Protein AF-A0A957W6S4-F1 (afdb_monomer_lite)

Secondary structure (DSSP, 8-state):
----EEEEEEESSS-EEEEETTEEEEE-TT-EEEEE--SEEEEEEEEETTEEEEEEEEEPTT-EEEEEEEE-TTS-EEEEE-

Foldseek 3Di:
DQQQFEKEAAQAQAWKFKDKPHDTDTAGHRGIDGDRDAFAKIKMKIDDPQEIDIDIDTGDHVGYKYWYWYADPVSYIDIDID

pLDDT: mean 92.15, std 7.85, range [48.75, 97.69]

Structure (mmCIF, N/CA/C/O backbone):
data_AF-A0A957W6S4-F1
#
_entry.id   AF-A0A957W6S4-F1
#
loop_
_atom_site.group_PDB
_atom_site.id
_atom_site.type_symbol
_atom_site.label_atom_id
_atom_site.label_alt_id
_atom_site.label_comp_id
_atom_site.label_asym_id
_atom_site.label_entity_id
_atom_site.label_seq_id
_atom_site.pdbx_PDB_ins_code
_atom_site.Cartn_x
_atom_site.Cartn_y
_atom_site.Cartn_z
_atom_site.occupancy
_atom_site.B_iso_or_equiv
_atom_site.auth_seq_id
_atom_site.auth_comp_id
_atom_site.auth_asym_id
_atom_site.auth_atom_id
_atom_site.pdbx_PDB_model_num
ATOM 1 N N . GLU A 1 1 ? -18.264 14.421 -0.802 1.00 48.75 1 GLU A N 1
ATOM 2 C CA . GLU A 1 1 ? -18.299 13.343 0.201 1.00 48.75 1 GLU A CA 1
ATOM 3 C C . GLU A 1 1 ? -16.891 12.793 0.265 1.00 48.75 1 GLU A C 1
ATOM 5 O O . GLU A 1 1 ? -16.370 12.402 -0.773 1.00 48.75 1 GLU A O 1
ATOM 10 N N . THR A 1 2 ? -16.213 12.924 1.402 1.00 55.22 2 THR A N 1
ATOM 11 C CA . THR A 1 2 ? -14.894 12.310 1.575 1.00 55.22 2 THR A CA 1
ATOM 12 C C . THR A 1 2 ? -15.142 10.812 1.651 1.00 55.22 2 THR A C 1
ATOM 14 O O . THR A 1 2 ? -15.897 10.368 2.511 1.00 55.22 2 THR A O 1
ATOM 17 N N . VAL A 1 3 ? -14.611 10.042 0.704 1.00 66.38 3 VAL A N 1
ATOM 18 C CA . VAL A 1 3 ? -14.725 8.585 0.780 1.00 66.38 3 VAL A CA 1
ATOM 19 C C . VAL A 1 3 ? -13.753 8.126 1.863 1.00 66.38 3 VAL A C 1
ATOM 21 O O . VAL A 1 3 ? -12.537 8.185 1.668 1.00 66.38 3 VAL A O 1
ATOM 24 N N . GLU A 1 4 ? -14.300 7.734 3.011 1.00 86.44 4 GLU A N 1
ATOM 25 C CA . GLU A 1 4 ? -13.556 7.114 4.108 1.00 86.44 4 GLU A CA 1
ATOM 26 C C . GLU A 1 4 ? -12.957 5.797 3.614 1.00 86.44 4 GLU A C 1
ATOM 28 O O . GLU A 1 4 ? -13.683 4.921 3.132 1.00 86.44 4 GLU A O 1
ATOM 33 N N . GLY A 1 5 ? -11.635 5.647 3.691 1.00 92.06 5 GLY A N 1
ATOM 34 C CA . GLY A 1 5 ? -11.002 4.441 3.172 1.00 92.06 5 GLY A CA 1
ATOM 35 C C . GLY A 1 5 ? -9.557 4.594 2.735 1.00 92.06 5 GLY A C 1
ATOM 36 O O . GLY A 1 5 ? -8.790 5.378 3.291 1.00 92.06 5 GLY A O 1
ATOM 37 N N . VAL A 1 6 ? -9.179 3.806 1.732 1.00 94.25 6 VAL A N 1
ATOM 38 C CA . VAL A 1 6 ? -7.836 3.831 1.151 1.00 94.25 6 VAL A CA 1
ATOM 39 C C . VAL A 1 6 ? -7.903 4.170 -0.332 1.00 94.25 6 VAL A C 1
ATOM 41 O O . VAL A 1 6 ? -8.732 3.635 -1.067 1.00 94.25 6 VAL A O 1
ATOM 44 N N . VAL A 1 7 ? -7.019 5.057 -0.774 1.00 95.62 7 VAL A N 1
ATOM 45 C CA . VAL A 1 7 ? -6.772 5.339 -2.189 1.00 95.62 7 VAL A CA 1
ATOM 46 C C . VAL A 1 7 ? -5.493 4.622 -2.579 1.00 95.62 7 VAL A C 1
ATOM 48 O O . VAL A 1 7 ? -4.438 4.869 -2.003 1.00 95.62 7 VAL A O 1
ATOM 51 N N . VAL A 1 8 ? -5.581 3.725 -3.551 1.00 96.56 8 VAL A N 1
ATOM 52 C CA . VAL A 1 8 ? -4.445 2.965 -4.064 1.00 96.56 8 VAL A CA 1
ATOM 53 C C . VAL A 1 8 ? -4.066 3.512 -5.429 1.00 96.56 8 VAL A C 1
ATOM 55 O O . VAL A 1 8 ? -4.864 3.435 -6.356 1.00 96.56 8 VAL A O 1
ATOM 58 N N . LYS A 1 9 ? -2.851 4.043 -5.557 1.00 97.12 9 LYS A N 1
ATOM 59 C CA . LYS A 1 9 ? -2.297 4.606 -6.792 1.00 97.12 9 LYS A CA 1
ATOM 60 C C . LYS A 1 9 ? -1.226 3.694 -7.360 1.00 97.12 9 LYS A C 1
A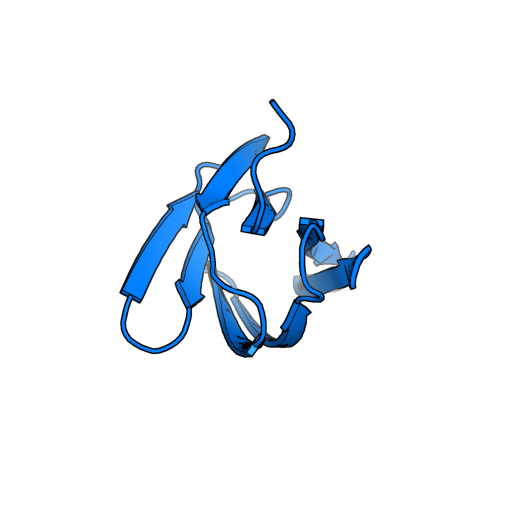TOM 62 O O . LYS A 1 9 ? -0.299 3.303 -6.643 1.00 97.12 9 LYS A O 1
ATOM 67 N N . ASN A 1 10 ? -1.326 3.385 -8.646 1.00 96.88 10 ASN A N 1
ATOM 68 C CA . ASN A 1 10 ? -0.396 2.493 -9.316 1.00 96.88 10 ASN A CA 1
ATOM 69 C C . ASN A 1 10 ? 0.499 3.232 -10.322 1.00 96.88 10 ASN A C 1
ATOM 71 O O . ASN A 1 10 ? 0.113 3.483 -11.460 1.00 96.88 10 ASN A O 1
ATOM 75 N N . PHE A 1 11 ? 1.751 3.468 -9.935 1.00 95.69 11 PHE A N 1
ATOM 76 C CA . PHE A 1 11 ? 2.821 3.959 -10.809 1.00 95.69 11 PHE A CA 1
ATOM 77 C C . PHE A 1 11 ? 3.912 2.899 -11.034 1.00 95.69 11 PHE A C 1
ATOM 79 O O . PHE A 1 11 ? 5.066 3.223 -11.306 1.00 95.69 11 PHE A O 1
ATOM 86 N N . ALA A 1 12 ? 3.571 1.612 -10.917 1.00 92.50 12 ALA A N 1
ATOM 87 C CA . ALA A 1 12 ? 4.513 0.500 -11.044 1.00 92.50 12 ALA A CA 1
ATOM 88 C C . ALA A 1 12 ? 4.764 0.047 -12.502 1.00 92.50 12 ALA A C 1
ATOM 90 O O . ALA A 1 12 ? 5.285 -1.041 -12.729 1.00 92.50 12 ALA A O 1
ATOM 91 N N . GLY A 1 13 ? 4.357 0.825 -13.508 1.00 91.88 13 GLY A N 1
ATOM 92 C CA . GLY A 1 13 ? 4.544 0.502 -14.936 1.00 91.88 13 GLY A CA 1
ATOM 93 C C . GLY A 1 13 ? 3.748 -0.704 -15.467 1.00 91.88 13 GLY A C 1
ATOM 94 O O . GLY A 1 13 ? 3.821 -1.001 -16.654 1.00 91.88 13 GLY A O 1
ATOM 95 N N . ASN A 1 14 ? 2.994 -1.401 -14.612 1.00 93.38 14 ASN A N 1
ATOM 96 C CA . ASN A 1 14 ? 2.229 -2.614 -14.917 1.00 93.38 14 ASN A CA 1
ATOM 97 C C . ASN A 1 14 ? 0.932 -2.636 -14.108 1.00 93.38 14 ASN A C 1
ATOM 99 O O . ASN A 1 14 ? 0.805 -1.879 -13.147 1.00 93.38 14 ASN A O 1
ATOM 103 N N . ASP A 1 15 ? 0.013 -3.547 -14.431 1.00 96.19 15 ASP A N 1
ATOM 104 C CA . ASP A 1 15 ? -1.161 -3.805 -13.597 1.00 96.19 15 ASP A CA 1
ATOM 105 C C . ASP A 1 15 ? -0.739 -4.256 -12.189 1.00 96.19 15 ASP A C 1
ATOM 107 O O . ASP A 1 15 ? 0.023 -5.214 -12.011 1.00 96.19 15 ASP A O 1
ATOM 111 N N . LEU A 1 16 ? -1.245 -3.555 -11.177 1.00 97.06 16 LEU A N 1
ATOM 112 C CA . LEU A 1 16 ? -1.006 -3.860 -9.777 1.00 97.06 16 LEU A CA 1
ATOM 113 C C . LEU A 1 16 ? -2.122 -4.757 -9.258 1.00 97.06 16 LEU A C 1
ATOM 115 O O . LEU A 1 16 ? -3.290 -4.380 -9.209 1.00 97.06 16 LEU A O 1
ATOM 119 N N . THR A 1 17 ? -1.738 -5.933 -8.789 1.00 97.69 17 THR A N 1
ATOM 120 C CA . THR A 1 17 ? -2.585 -6.790 -7.970 1.00 97.69 17 THR A CA 1
ATOM 121 C C . THR A 1 17 ? -2.459 -6.349 -6.515 1.00 97.69 17 THR A C 1
ATOM 123 O O . THR A 1 17 ? -1.473 -6.656 -5.846 1.00 97.69 17 THR A O 1
ATOM 126 N N . PHE A 1 18 ? -3.440 -5.604 -6.022 1.00 97.12 18 PHE A N 1
ATOM 127 C CA . PHE A 1 18 ? -3.512 -5.153 -4.639 1.00 97.12 18 PHE A CA 1
ATOM 128 C C . PHE A 1 18 ? -4.376 -6.107 -3.821 1.00 97.12 18 PHE A C 1
ATOM 130 O O . PHE A 1 18 ? -5.551 -6.306 -4.105 1.00 97.12 18 PHE A O 1
ATOM 137 N N . THR A 1 19 ? -3.796 -6.706 -2.793 1.00 97.00 19 THR A N 1
ATOM 138 C CA . THR A 1 19 ? -4.482 -7.598 -1.862 1.00 97.00 19 THR A CA 1
ATOM 139 C C . THR A 1 19 ? -4.636 -6.884 -0.529 1.00 97.00 19 THR A C 1
ATOM 141 O O . THR A 1 19 ? -3.644 -6.417 0.026 1.00 97.00 19 THR A O 1
ATOM 144 N N . LEU A 1 20 ? -5.856 -6.812 -0.009 1.00 95.06 20 LEU A N 1
ATOM 145 C CA . LEU A 1 20 ? -6.183 -6.221 1.283 1.00 95.06 20 LEU A CA 1
ATOM 146 C C . LEU A 1 20 ? -6.908 -7.271 2.126 1.00 95.06 20 LEU A C 1
ATOM 148 O O . LEU A 1 20 ? -8.039 -7.653 1.827 1.00 95.06 20 LEU A O 1
ATOM 152 N N . GLY A 1 21 ? -6.246 -7.781 3.164 1.00 89.12 21 GLY A N 1
ATOM 153 C CA . GLY A 1 21 ? -6.764 -8.920 3.926 1.00 89.12 21 GLY A CA 1
ATOM 154 C C . GLY A 1 21 ? -6.966 -10.164 3.046 1.00 89.12 21 GLY A C 1
ATOM 155 O O . GLY A 1 21 ? -5.997 -10.815 2.662 1.00 89.12 21 GLY A O 1
ATOM 156 N N . ASN A 1 22 ? -8.223 -10.505 2.746 1.00 87.69 22 ASN A N 1
ATOM 157 C CA . ASN A 1 22 ? -8.603 -11.650 1.905 1.00 87.69 22 ASN A CA 1
ATOM 158 C C . ASN A 1 22 ? -9.150 -11.251 0.527 1.00 87.69 22 ASN A C 1
ATOM 160 O O . ASN A 1 22 ? -9.515 -12.127 -0.256 1.00 87.69 22 ASN A O 1
ATOM 164 N N . GLU A 1 23 ? -9.223 -9.955 0.239 1.00 94.25 23 GLU A N 1
ATOM 165 C CA . GLU A 1 23 ? -9.769 -9.425 -1.005 1.00 94.25 23 GLU A CA 1
ATOM 166 C C . GLU A 1 23 ? -8.641 -8.984 -1.930 1.00 94.25 23 GLU A C 1
ATOM 168 O O . GLU A 1 23 ? -7.619 -8.464 -1.480 1.00 94.25 23 GLU A O 1
ATOM 173 N N . GLN A 1 24 ? -8.825 -9.205 -3.228 1.00 95.62 24 GLN A N 1
ATOM 174 C CA . GLN A 1 24 ? -7.850 -8.862 -4.251 1.00 95.62 24 GLN A CA 1
ATOM 175 C C . GLN A 1 24 ? -8.492 -7.957 -5.296 1.00 95.62 24 GLN A C 1
ATOM 177 O O . GLN A 1 24 ? -9.587 -8.223 -5.787 1.00 95.62 24 GLN A O 1
ATOM 182 N N . PHE A 1 25 ? -7.767 -6.904 -5.639 1.00 95.94 25 PHE A N 1
ATOM 183 C CA . PHE A 1 25 ? -8.153 -5.857 -6.562 1.00 95.94 25 PHE A CA 1
ATOM 184 C C . PHE A 1 25 ? -7.064 -5.711 -7.620 1.00 95.94 25 PHE A C 1
ATOM 186 O O . PHE A 1 25 ? -5.878 -5.885 -7.337 1.00 95.94 25 PHE A O 1
ATOM 193 N N . THR A 1 26 ? -7.460 -5.378 -8.842 1.00 96.75 26 THR A N 1
ATOM 194 C CA . THR A 1 26 ? -6.524 -5.084 -9.928 1.00 96.75 26 THR A CA 1
ATOM 195 C C . THR A 1 26 ? -6.637 -3.608 -10.263 1.00 96.75 26 THR A C 1
ATOM 197 O O . THR A 1 26 ? -7.709 -3.158 -10.662 1.00 96.75 26 THR A O 1
ATOM 200 N N . ILE A 1 27 ? -5.545 -2.868 -10.085 1.00 96.69 27 ILE A N 1
ATOM 201 C CA . ILE A 1 27 ? -5.447 -1.454 -10.448 1.00 96.69 27 ILE A CA 1
ATOM 202 C C . ILE A 1 27 ? -4.583 -1.351 -11.708 1.00 96.69 27 ILE A C 1
ATOM 204 O O . ILE A 1 27 ? -3.414 -1.752 -11.656 1.00 96.69 27 ILE A O 1
ATOM 208 N N . PRO A 1 28 ? -5.118 -0.841 -12.830 1.00 96.94 28 PRO A N 1
ATOM 209 C CA . PRO A 1 28 ? -4.342 -0.629 -14.047 1.00 96.94 28 PRO A CA 1
ATOM 210 C C . PRO A 1 28 ? -3.132 0.281 -13.826 1.00 96.94 28 PRO A C 1
ATOM 212 O O . PRO A 1 28 ? -3.059 1.022 -12.843 1.00 96.94 28 PRO A O 1
ATOM 215 N N . ASN A 1 29 ? -2.151 0.216 -14.723 1.00 94.62 29 ASN A N 1
ATOM 216 C CA . ASN A 1 29 ? -1.022 1.142 -14.677 1.00 94.62 29 ASN A CA 1
ATOM 217 C C . ASN A 1 29 ? -1.469 2.602 -14.880 1.00 94.62 29 ASN A C 1
ATOM 219 O O . ASN A 1 29 ? -2.328 2.869 -15.714 1.00 94.62 29 ASN A O 1
ATOM 223 N N . GLU A 1 30 ? -0.854 3.523 -14.130 1.00 94.31 30 GLU A N 1
ATOM 224 C CA . GLU A 1 30 ? -1.153 4.964 -14.124 1.00 94.31 30 GLU A CA 1
ATOM 225 C C . GLU A 1 30 ? -2.594 5.291 -13.703 1.00 94.31 30 GLU A C 1
ATOM 227 O O . GLU A 1 30 ? -3.106 6.368 -14.001 1.00 94.31 30 GLU A O 1
ATOM 232 N N . ASP A 1 31 ? -3.228 4.374 -12.969 1.00 96.69 31 ASP A N 1
ATOM 233 C CA . ASP A 1 31 ? -4.602 4.488 -12.492 1.00 96.69 31 ASP A CA 1
ATOM 234 C C . ASP A 1 31 ? -4.673 4.453 -10.955 1.00 96.69 31 ASP A C 1
ATOM 236 O O . ASP A 1 31 ? -3.691 4.148 -10.256 1.00 96.69 31 ASP A O 1
ATOM 240 N N . GLU A 1 32 ? -5.843 4.788 -10.413 1.00 95.44 32 GLU A N 1
ATOM 241 C CA . GLU A 1 32 ? -6.096 4.787 -8.979 1.00 95.44 32 GLU A CA 1
ATOM 242 C C . GLU A 1 32 ? -7.454 4.181 -8.626 1.00 95.44 32 GLU A C 1
ATOM 244 O O . GLU A 1 32 ? -8.453 4.364 -9.317 1.00 95.44 32 GLU A O 1
ATOM 249 N N . MET A 1 33 ? -7.501 3.483 -7.493 1.00 94.81 33 MET A N 1
ATOM 250 C CA . MET A 1 33 ? -8.719 2.876 -6.973 1.00 94.81 33 MET A CA 1
ATOM 251 C C . MET A 1 33 ? -8.976 3.340 -5.546 1.00 94.81 33 MET A C 1
ATOM 253 O O . MET A 1 33 ? -8.115 3.225 -4.676 1.00 94.81 33 MET A O 1
ATOM 257 N N . THR A 1 34 ? -10.187 3.826 -5.285 1.00 94.12 34 THR A N 1
ATOM 258 C CA . THR A 1 34 ? -10.644 4.122 -3.925 1.00 94.12 34 THR A CA 1
ATOM 259 C C . THR A 1 34 ? -11.445 2.947 -3.378 1.00 94.12 34 THR A C 1
ATOM 261 O O . THR A 1 34 ? -12.425 2.519 -3.988 1.00 94.12 34 THR A O 1
ATOM 264 N N . LEU A 1 35 ? -11.044 2.441 -2.214 1.00 92.56 35 LEU A N 1
ATOM 265 C CA . LEU A 1 35 ? -11.726 1.366 -1.504 1.00 92.56 35 LEU A CA 1
ATOM 266 C C . LEU A 1 35 ? -12.330 1.920 -0.210 1.00 92.56 35 LEU A C 1
ATOM 268 O O . LEU A 1 35 ? -11.571 2.388 0.645 1.00 92.56 35 LEU A O 1
ATOM 272 N N . PRO A 1 36 ? -13.664 1.873 -0.041 1.00 92.19 36 PRO A N 1
ATOM 273 C CA . PRO A 1 36 ? -14.292 2.293 1.200 1.00 92.19 36 PRO A CA 1
ATOM 274 C C . PRO A 1 36 ? -13.969 1.289 2.310 1.00 92.19 36 PRO A C 1
ATOM 276 O O . PRO A 1 36 ? -14.236 0.095 2.166 1.00 92.19 36 PRO A O 1
ATOM 279 N N . LEU A 1 37 ? -13.401 1.762 3.420 1.00 91.06 37 LEU A N 1
ATOM 280 C CA . LEU A 1 37 ? -13.010 0.918 4.552 1.00 91.06 37 LEU A CA 1
ATOM 281 C C . LEU A 1 37 ? -13.470 1.537 5.866 1.00 91.06 37 LEU A C 1
ATOM 283 O O . LEU A 1 37 ? -13.444 2.750 6.047 1.00 91.06 37 LEU A O 1
ATOM 287 N N . SER A 1 38 ? -13.855 0.683 6.811 1.00 91.19 38 SER A N 1
ATOM 288 C CA . SER A 1 38 ? -14.090 1.111 8.189 1.00 91.19 38 SER A CA 1
ATOM 289 C C . SER A 1 38 ? -12.766 1.436 8.893 1.00 91.19 38 SER A C 1
ATOM 291 O O . SER A 1 38 ? -11.728 0.884 8.535 1.00 91.19 38 SER A O 1
ATOM 293 N N . PRO A 1 39 ? -12.766 2.293 9.925 1.00 92.31 39 PRO A N 1
ATOM 294 C CA . PRO A 1 39 ? -11.564 2.541 10.712 1.00 92.31 39 PRO A CA 1
ATOM 295 C C . PRO A 1 39 ? -11.035 1.251 11.351 1.00 92.31 39 PRO A C 1
ATOM 297 O O . PRO A 1 39 ? -11.794 0.453 11.907 1.00 92.31 39 PRO A O 1
ATOM 300 N N . GLY A 1 40 ? -9.721 1.047 11.284 1.00 93.06 40 GLY A N 1
ATOM 301 C CA . GLY A 1 40 ? -9.084 -0.200 11.695 1.00 93.06 40 GLY A CA 1
ATOM 302 C C . GLY A 1 40 ? -7.648 -0.341 11.197 1.00 93.06 40 GLY A C 1
ATOM 303 O O . GLY A 1 40 ? -7.111 0.539 10.527 1.00 93.06 40 GLY A O 1
ATOM 304 N N . ARG A 1 41 ? -7.010 -1.462 11.543 1.00 93.62 41 ARG A N 1
ATOM 305 C CA . ARG A 1 41 ? -5.666 -1.813 11.067 1.00 93.62 41 ARG A CA 1
ATOM 306 C C . ARG A 1 41 ? -5.782 -2.818 9.932 1.00 93.62 41 ARG A C 1
ATOM 308 O O . ARG A 1 41 ? -6.418 -3.856 10.105 1.00 93.62 41 ARG A O 1
ATOM 315 N N . TYR A 1 42 ? -5.127 -2.528 8.819 1.00 94.19 42 TYR A N 1
ATOM 316 C CA . TYR A 1 42 ? -5.173 -3.342 7.616 1.00 94.19 42 TYR A CA 1
ATOM 317 C C . TYR A 1 42 ? -3.769 -3.7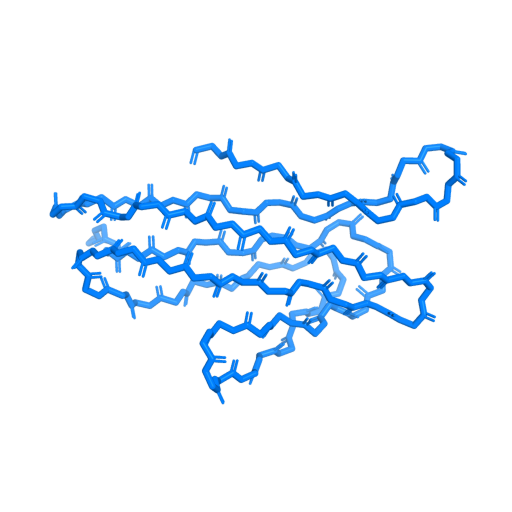36 7.183 1.00 94.19 42 TYR A C 1
ATOM 319 O O . TYR A 1 42 ? -2.846 -2.923 7.203 1.00 94.19 42 TYR A O 1
ATOM 327 N N . THR A 1 43 ? -3.616 -4.988 6.765 1.00 95.69 43 THR A N 1
ATOM 328 C CA . THR A 1 43 ? -2.429 -5.462 6.055 1.00 95.69 43 THR A CA 1
ATOM 329 C C . THR A 1 43 ? -2.729 -5.500 4.567 1.00 95.69 43 THR A C 1
ATOM 331 O O . THR A 1 43 ? -3.821 -5.896 4.148 1.00 95.69 43 THR A O 1
ATOM 334 N N . TYR A 1 44 ? -1.753 -5.092 3.766 1.00 95.81 44 TYR A N 1
ATOM 335 C CA . TYR A 1 44 ? -1.868 -5.087 2.319 1.00 95.81 44 TYR A CA 1
ATOM 336 C C . TYR A 1 44 ? -0.665 -5.739 1.654 1.00 95.81 44 TYR A C 1
ATOM 338 O O . TYR A 1 44 ? 0.420 -5.861 2.226 1.00 95.81 44 TYR A O 1
ATOM 346 N N . THR A 1 45 ? -0.855 -6.159 0.412 1.00 97.06 45 THR A N 1
ATOM 347 C CA . THR A 1 45 ? 0.211 -6.624 -0.470 1.00 97.06 45 THR A CA 1
ATOM 348 C C . THR A 1 45 ? -0.063 -6.117 -1.875 1.00 97.06 45 THR A C 1
ATOM 350 O O . THR A 1 45 ? -1.086 -6.450 -2.458 1.00 97.06 45 THR A O 1
ATOM 353 N N . GLY A 1 46 ? 0.836 -5.305 -2.418 1.00 96.44 46 GLY A N 1
ATOM 354 C CA . GLY A 1 46 ? 0.856 -4.961 -3.834 1.00 96.44 46 GLY A CA 1
ATOM 355 C C . GLY A 1 46 ? 1.786 -5.909 -4.576 1.00 96.44 46 GLY A C 1
ATOM 356 O O . GLY A 1 46 ? 2.899 -6.168 -4.127 1.00 96.44 46 GLY A O 1
ATOM 357 N N . SER A 1 47 ? 1.343 -6.467 -5.692 1.00 96.50 47 SER A N 1
ATOM 358 C CA . SER A 1 47 ? 2.148 -7.367 -6.516 1.00 96.50 47 SER A CA 1
ATOM 359 C C . SER A 1 47 ? 1.966 -7.053 -7.989 1.00 96.50 47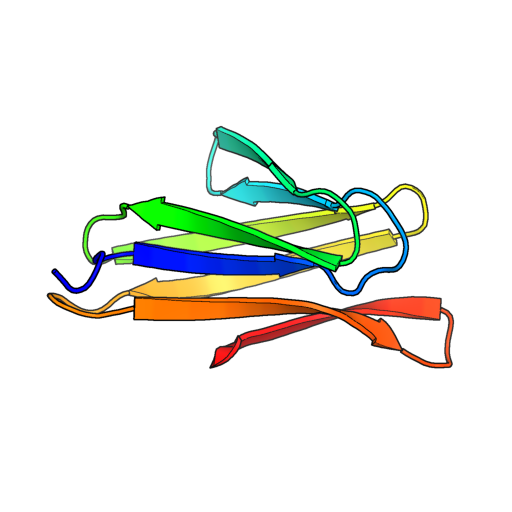 SER A C 1
ATOM 361 O O . SER A 1 47 ? 0.860 -6.798 -8.451 1.00 96.50 47 SER A O 1
ATOM 363 N N . THR A 1 48 ? 3.060 -7.098 -8.725 1.00 95.00 48 THR A N 1
ATOM 364 C CA . THR A 1 48 ? 3.121 -7.006 -10.180 1.00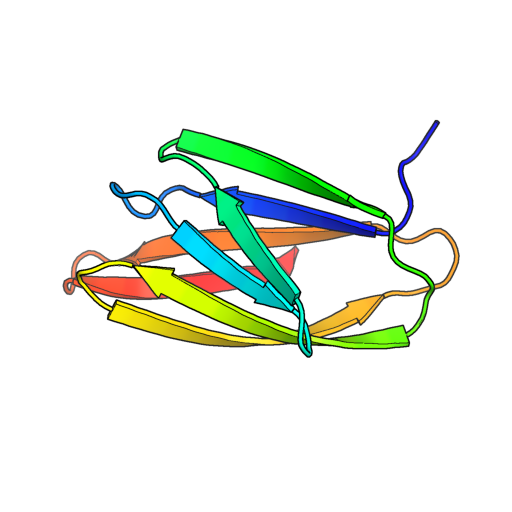 95.00 48 THR A CA 1
ATOM 365 C C . THR A 1 48 ? 3.865 -8.243 -10.702 1.00 95.00 48 THR A C 1
ATOM 367 O O . THR A 1 48 ? 4.426 -9.008 -9.909 1.00 95.00 48 THR A O 1
ATOM 370 N N . PRO A 1 49 ? 3.916 -8.473 -12.024 1.00 92.62 49 PRO A N 1
ATOM 371 C CA . PRO A 1 49 ? 4.721 -9.556 -12.592 1.00 92.62 49 PRO A CA 1
ATOM 372 C C . PRO A 1 49 ? 6.217 -9.468 -12.244 1.00 92.62 49 PRO A C 1
ATOM 374 O O . PRO A 1 49 ? 6.914 -10.479 -12.274 1.00 92.62 49 PRO A O 1
ATOM 377 N N . GLU A 1 50 ? 6.708 -8.268 -11.924 1.00 91.75 50 GLU A N 1
ATOM 378 C CA . GLU A 1 50 ? 8.125 -7.978 -11.688 1.00 91.75 50 GLU A CA 1
ATOM 379 C C . GLU A 1 50 ? 8.508 -7.984 -10.198 1.00 91.75 50 GLU A C 1
ATOM 381 O O . GLU A 1 50 ? 9.684 -8.117 -9.864 1.00 91.75 50 GLU A O 1
ATOM 386 N N . GLY A 1 51 ? 7.543 -7.874 -9.280 1.00 93.12 51 GLY A N 1
ATOM 387 C CA . GLY A 1 51 ? 7.837 -7.857 -7.850 1.00 93.12 51 GLY A CA 1
ATOM 388 C C . GLY A 1 51 ? 6.611 -7.738 -6.952 1.00 93.12 51 GLY A C 1
ATOM 389 O O . GLY A 1 51 ? 5.487 -7.555 -7.408 1.00 93.12 51 GLY A O 1
ATOM 390 N N . ALA A 1 52 ? 6.832 -7.835 -5.643 1.00 95.31 52 ALA A N 1
ATOM 391 C CA . ALA A 1 52 ? 5.788 -7.704 -4.635 1.00 95.31 52 ALA A CA 1
ATOM 392 C C . ALA A 1 52 ? 6.289 -6.907 -3.429 1.00 95.31 52 ALA A C 1
ATOM 394 O O . ALA A 1 52 ? 7.451 -7.019 -3.040 1.00 95.31 52 ALA A O 1
ATOM 395 N N . VAL A 1 53 ? 5.394 -6.132 -2.823 1.00 95.50 53 VAL A N 1
ATOM 396 C CA . VAL A 1 53 ? 5.628 -5.373 -1.596 1.00 95.50 53 VAL A CA 1
ATOM 397 C C . VAL A 1 53 ? 4.428 -5.529 -0.672 1.00 95.50 53 VAL A C 1
ATOM 399 O O . VAL A 1 53 ? 3.278 -5.447 -1.099 1.00 95.50 53 VAL A O 1
ATOM 402 N N . SER A 1 54 ? 4.689 -5.769 0.605 1.00 95.69 54 SER A N 1
ATOM 403 C CA . SER A 1 54 ? 3.661 -5.912 1.633 1.00 95.69 54 SER A CA 1
ATOM 404 C C . SER A 1 54 ? 3.880 -4.901 2.740 1.00 95.69 54 SER A C 1
ATOM 406 O O . SER A 1 54 ? 5.022 -4.632 3.116 1.00 95.69 54 SER A O 1
ATOM 408 N N . GLY A 1 55 ? 2.791 -4.400 3.304 1.00 94.75 55 GLY A N 1
ATOM 409 C CA . GLY A 1 55 ? 2.834 -3.446 4.396 1.00 94.75 55 GLY A CA 1
ATOM 410 C C . GLY A 1 55 ? 1.570 -3.494 5.236 1.00 94.75 55 GLY A C 1
ATOM 411 O O . GLY A 1 55 ? 0.700 -4.353 5.074 1.00 94.75 55 GLY A O 1
ATOM 412 N N . GLU A 1 56 ? 1.472 -2.544 6.148 1.00 95.38 56 GLU A N 1
ATOM 413 C CA . GLU A 1 56 ? 0.288 -2.327 6.959 1.00 95.38 56 GLU A CA 1
ATOM 414 C C . GLU A 1 56 ? 0.011 -0.833 7.086 1.00 95.38 56 GLU A C 1
ATOM 416 O O . GLU A 1 56 ? 0.937 -0.025 7.050 1.00 95.38 56 GLU A O 1
ATOM 421 N N . PHE A 1 57 ? -1.261 -0.479 7.236 1.00 93.50 57 PHE A N 1
ATOM 422 C CA . PHE A 1 57 ? -1.688 0.876 7.560 1.00 93.50 57 PHE A CA 1
ATOM 423 C C . PHE A 1 57 ? -2.785 0.841 8.622 1.00 93.50 57 PHE A C 1
ATOM 425 O O . PHE A 1 57 ? -3.472 -0.165 8.820 1.00 93.50 57 PHE A O 1
ATOM 432 N N . THR A 1 58 ? -2.946 1.957 9.326 1.00 93.44 58 THR A N 1
ATOM 433 C CA . THR A 1 58 ? -4.050 2.159 10.267 1.00 93.44 58 THR A CA 1
ATOM 434 C C . THR A 1 58 ? -4.920 3.289 9.747 1.00 93.44 58 THR A C 1
ATOM 436 O O . THR A 1 58 ? -4.424 4.385 9.506 1.00 93.44 58 THR A O 1
ATOM 439 N N . LEU A 1 59 ? -6.208 3.013 9.574 1.00 92.56 59 LEU A N 1
ATOM 440 C CA . LEU A 1 59 ? -7.212 3.980 9.162 1.00 92.56 59 LEU A CA 1
ATOM 441 C C . LEU A 1 59 ? -7.938 4.523 10.398 1.00 92.56 59 LEU A C 1
ATOM 443 O O . LEU A 1 59 ? -8.527 3.761 11.168 1.00 92.56 59 LEU A O 1
ATOM 447 N N . SER A 1 60 ? -7.885 5.839 10.585 1.00 90.56 60 SER A N 1
ATOM 448 C CA . SER A 1 60 ? -8.630 6.552 11.630 1.00 90.56 60 SER A CA 1
ATOM 449 C C . SER A 1 60 ? -10.094 6.752 11.225 1.00 90.56 60 SER A C 1
ATOM 451 O O . SER A 1 60 ? -10.414 6.727 10.039 1.00 90.56 60 SER A O 1
ATOM 453 N N . ALA A 1 61 ? -10.987 6.968 12.197 1.00 82.50 61 ALA A N 1
ATOM 454 C CA . ALA A 1 61 ? -12.382 7.318 11.907 1.00 82.50 61 ALA A CA 1
ATOM 455 C C . ALA A 1 61 ? -12.437 8.638 11.115 1.00 82.50 61 ALA A C 1
ATOM 457 O O . ALA A 1 61 ? -11.751 9.584 11.505 1.00 82.50 61 ALA A O 1
ATOM 458 N N . ASP A 1 62 ? -13.209 8.678 10.022 1.00 78.19 62 ASP A N 1
ATOM 459 C CA . ASP A 1 62 ? -13.278 9.792 9.055 1.00 78.19 62 ASP A CA 1
ATOM 460 C C . ASP A 1 62 ? -11.975 10.044 8.256 1.00 78.19 62 ASP A C 1
ATOM 462 O O . ASP A 1 62 ? -11.793 11.077 7.613 1.00 78.19 62 ASP A O 1
ATOM 466 N N . GLY A 1 63 ? -11.027 9.102 8.307 1.00 85.75 63 GLY A N 1
ATOM 467 C CA . GLY A 1 63 ? -9.739 9.211 7.631 1.00 85.75 63 GLY A CA 1
ATOM 468 C C . GLY A 1 63 ? -9.752 8.705 6.190 1.00 85.75 63 GLY A C 1
ATOM 469 O O . GLY A 1 63 ? -10.572 7.878 5.788 1.00 85.75 63 GLY A O 1
ATOM 470 N N . GLN A 1 64 ? -8.755 9.149 5.431 1.00 91.06 64 GLN A N 1
ATOM 471 C CA . GLN A 1 64 ? -8.350 8.531 4.176 1.00 91.06 64 GLN A CA 1
ATOM 472 C C . GLN A 1 64 ? -6.843 8.282 4.228 1.00 91.06 64 GLN A C 1
ATOM 474 O O . GLN A 1 64 ? -6.100 9.134 4.707 1.00 91.06 64 GLN A O 1
ATOM 479 N N . VAL A 1 65 ? -6.408 7.115 3.761 1.00 93.75 65 VAL A N 1
ATOM 480 C CA . VAL A 1 65 ? -4.987 6.774 3.596 1.00 93.75 65 VAL A CA 1
ATOM 481 C C . VAL A 1 65 ? -4.687 6.659 2.111 1.00 93.75 65 VAL A C 1
ATOM 483 O O . VAL A 1 65 ? -5.463 6.042 1.382 1.00 93.75 65 VAL A O 1
ATOM 486 N N . GLN A 1 66 ? -3.563 7.201 1.649 1.00 95.19 66 GLN A N 1
ATOM 487 C CA . GLN A 1 66 ? -3.133 7.019 0.264 1.00 95.19 66 GLN A CA 1
ATOM 488 C C . GLN A 1 66 ? -1.935 6.074 0.204 1.00 95.19 66 GLN A C 1
ATOM 490 O O . GLN A 1 66 ? -0.899 6.329 0.808 1.00 95.19 66 GLN A O 1
ATOM 495 N N . LEU A 1 67 ? -2.058 4.990 -0.560 1.00 95.88 67 LEU A N 1
ATOM 496 C CA . LEU A 1 67 ? -0.982 4.050 -0.848 1.00 95.88 67 LEU A CA 1
ATOM 497 C C . LEU A 1 67 ? -0.548 4.201 -2.300 1.00 95.88 67 LEU A C 1
ATOM 499 O O . LEU A 1 67 ? -1.345 4.024 -3.214 1.00 95.88 67 LEU A O 1
ATOM 503 N N . THR A 1 68 ? 0.726 4.490 -2.515 1.00 96.81 68 THR A N 1
ATOM 504 C CA . THR A 1 68 ? 1.309 4.666 -3.845 1.00 96.81 68 THR A CA 1
ATOM 505 C C . THR A 1 68 ? 2.330 3.574 -4.108 1.00 96.81 68 THR A C 1
ATOM 507 O O . THR A 1 68 ? 3.278 3.430 -3.343 1.00 96.81 68 THR A O 1
ATOM 510 N N . PHE A 1 69 ? 2.161 2.826 -5.193 1.00 96.25 69 PHE A N 1
ATOM 511 C CA . PHE A 1 69 ? 3.057 1.741 -5.592 1.00 96.25 69 PHE A CA 1
ATOM 512 C C . PHE A 1 69 ? 3.897 2.164 -6.791 1.00 96.25 69 PHE A C 1
ATOM 514 O O . PHE A 1 69 ? 3.356 2.681 -7.766 1.00 96.25 69 PHE A O 1
ATOM 521 N N . TYR A 1 70 ? 5.210 1.951 -6.729 1.00 95.56 70 TYR A N 1
ATOM 522 C CA . TYR A 1 70 ? 6.142 2.363 -7.780 1.00 95.56 70 TYR A CA 1
ATOM 523 C C . TYR A 1 70 ? 7.402 1.494 -7.789 1.00 95.56 70 TYR A C 1
ATOM 525 O O . TYR A 1 70 ? 7.803 0.956 -6.756 1.00 95.56 70 TYR A O 1
ATOM 533 N N . PHE A 1 71 ? 8.049 1.373 -8.948 1.00 94.44 71 PHE A N 1
ATOM 534 C CA . PHE A 1 71 ? 9.390 0.793 -9.033 1.00 94.44 71 PHE A CA 1
ATOM 535 C C . PHE A 1 71 ? 10.451 1.863 -8.784 1.00 94.44 71 PHE A C 1
ATOM 537 O O . PHE A 1 71 ? 10.387 2.957 -9.342 1.00 94.44 71 PHE A O 1
ATOM 544 N N . ASP A 1 72 ? 11.436 1.545 -7.947 1.00 90.25 72 ASP A N 1
ATOM 545 C CA . ASP A 1 72 ? 12.649 2.358 -7.832 1.00 90.25 72 ASP A CA 1
ATOM 546 C C . ASP A 1 72 ? 13.590 2.101 -9.026 1.00 90.25 72 ASP A C 1
ATOM 548 O O . ASP A 1 72 ? 13.467 1.087 -9.716 1.00 90.25 72 ASP A O 1
ATOM 552 N N . GLY A 1 73 ? 14.580 2.975 -9.244 1.00 86.06 73 GLY A N 1
ATOM 553 C CA . GLY A 1 73 ? 15.611 2.811 -10.278 1.00 86.06 73 GLY A CA 1
ATOM 554 C C . GLY A 1 73 ? 16.401 1.493 -10.202 1.00 86.06 73 GLY A C 1
ATOM 555 O O . GLY A 1 73 ? 17.067 1.127 -11.168 1.00 86.06 73 GLY A O 1
ATOM 556 N N . SER A 1 74 ? 16.302 0.762 -9.089 1.00 90.38 74 SER A N 1
ATOM 557 C CA . SER A 1 74 ? 16.872 -0.580 -8.911 1.00 90.38 74 SER A CA 1
ATOM 558 C C . SER A 1 74 ? 15.972 -1.735 -9.390 1.00 90.38 74 SER A C 1
ATOM 560 O O . SER A 1 74 ? 16.394 -2.887 -9.317 1.00 90.38 74 SER A O 1
ATOM 562 N N . GLY A 1 75 ? 14.741 -1.468 -9.845 1.00 88.81 75 GLY A N 1
ATOM 563 C CA . GLY A 1 75 ? 13.773 -2.504 -10.240 1.00 88.81 75 GLY A CA 1
ATOM 564 C C . GLY A 1 75 ? 13.052 -3.176 -9.065 1.00 88.81 75 GLY A C 1
ATOM 565 O O . GLY A 1 75 ? 12.439 -4.226 -9.229 1.00 88.81 75 GLY A O 1
ATOM 566 N N . THR A 1 76 ? 13.094 -2.575 -7.875 1.00 92.88 76 THR A N 1
ATOM 567 C CA . THR A 1 76 ? 12.350 -3.052 -6.698 1.00 92.88 76 THR A CA 1
ATOM 568 C C . THR A 1 76 ? 10.997 -2.356 -6.610 1.00 92.88 76 THR A C 1
ATOM 570 O O . THR A 1 76 ? 10.940 -1.125 -6.678 1.0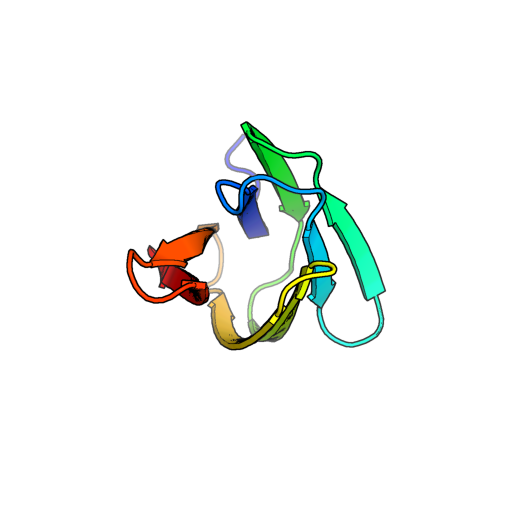0 92.88 76 THR A O 1
ATOM 573 N N . LEU A 1 77 ? 9.919 -3.124 -6.420 1.00 94.75 77 LEU A N 1
ATOM 574 C CA . LEU A 1 77 ? 8.596 -2.571 -6.134 1.00 94.75 77 LEU A CA 1
ATOM 575 C C . LEU A 1 77 ? 8.574 -2.013 -4.708 1.00 94.75 77 LEU A C 1
ATOM 577 O O . LEU A 1 77 ? 8.891 -2.720 -3.752 1.00 94.75 77 LEU A O 1
ATOM 581 N N . ASN A 1 78 ? 8.176 -0.757 -4.570 1.00 95.69 78 ASN A N 1
ATOM 582 C CA . ASN A 1 78 ? 8.039 -0.060 -3.301 1.00 95.69 78 ASN A CA 1
ATOM 583 C C . 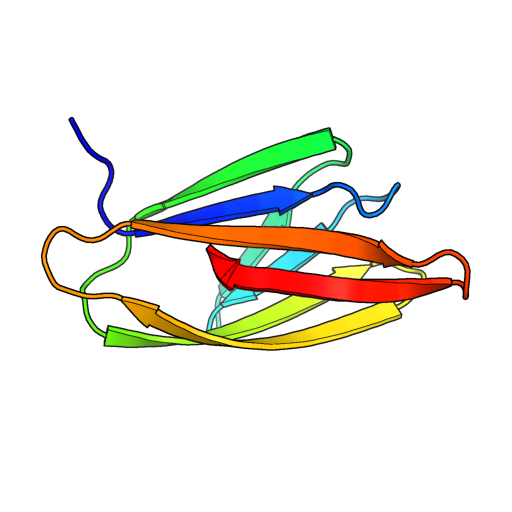ASN A 1 78 ? 6.607 0.447 -3.129 1.00 95.69 78 ASN A C 1
ATOM 585 O O . ASN A 1 78 ? 5.874 0.643 -4.100 1.00 95.69 78 ASN A O 1
ATOM 589 N N . SER A 1 79 ? 6.229 0.677 -1.874 1.00 94.44 79 SER A N 1
ATOM 590 C CA . SER A 1 79 ? 4.970 1.312 -1.500 1.00 94.44 79 SER A CA 1
ATOM 591 C C . SER A 1 79 ? 5.234 2.502 -0.583 1.00 94.44 79 SER A C 1
ATOM 593 O O . SER A 1 79 ? 5.995 2.392 0.379 1.00 94.44 79 SER A O 1
ATOM 595 N N . TYR A 1 80 ? 4.584 3.626 -0.862 1.00 94.06 80 TYR A N 1
ATOM 596 C CA . TYR A 1 80 ? 4.613 4.841 -0.054 1.00 94.06 80 TYR A CA 1
ATOM 597 C C . TYR A 1 80 ? 3.221 5.126 0.511 1.00 94.06 80 TYR A C 1
ATOM 599 O O . TYR A 1 80 ? 2.235 5.012 -0.216 1.00 94.06 80 TYR A O 1
ATOM 607 N N . GLN A 1 81 ? 3.151 5.477 1.795 1.00 91.94 81 GLN A N 1
ATOM 608 C CA . GLN A 1 81 ? 1.914 5.825 2.491 1.00 91.94 81 GLN A CA 1
ATOM 609 C C . GLN A 1 81 ? 1.914 7.320 2.827 1.00 91.94 81 GLN A C 1
ATOM 611 O O . GLN A 1 81 ? 2.871 7.794 3.444 1.00 91.94 81 GLN A O 1
ATOM 616 N N . GLU A 1 82 ? 0.833 8.014 2.468 1.00 85.00 82 GLU A N 1
ATOM 617 C CA . GLU A 1 82 ? 0.530 9.401 2.859 1.00 85.00 82 GLU A CA 1
ATOM 618 C C . GLU A 1 82 ? -0.669 9.449 3.815 1.00 85.00 82 GLU A C 1
ATOM 620 O O . GLU A 1 82 ? -1.642 8.683 3.585 1.00 85.00 82 GLU A O 1
#

Radius of gyration: 12.12 Å; chains: 1; bounding box: 35×25×27 Å

Sequence (82 aa):
ETVEGVVVKNFAGNDLTFTLGNEQFTIPNEDEMTLPLSPGRYTYTGSTPEGAVSGEFTLSADGQVQLTFYFDGSGTLNSYQE